Protein AF-A0A2S2NSJ5-F1 (afdb_monomer_lite)

Sequence (126 aa):
GHDKKKKKKIFTLGKNKGIVFENLNHSHDRTDETNLNRQKLNNKLKRKAVDDICEKPAKLIHKELSNHDVNTITSNDIDLIRKNIHRARSSILSMLPTSIEDVHELLKKTTIYTNNDENFLIINDP

Foldseek 3Di:
DDDDDDPWDWDADDPVRHTPDGDPDDPDDDDDPLVVVLVVLLVVLLVVCQVCVPDDSVVSSVVSCVVDVDPSDDPVSSVVSSVSSVVSSPVVPPDDQPDPVSVVVVLVVDQDADPVRHGPDDDDDD

pLDDT: mean 83.48, std 11.67, range [36.25, 96.38]

Organism: Schizaphis graminum (NCBI:txid13262)

Secondary structure (DSSP, 8-state):
---------EEEETTTTEEEEE----SSPPPPHHHHHHHHHHHHHHHHHHHTTTS-HHHHHHHHHTTS--TT--HHHHHHHHHHHHHHHHTTSPPPP-SHHHHHHHHHHS--B-TTS-B-------

Radius of gyration: 23.01 Å; chains: 1; bounding box: 64×33×60 Å

Structure (mmCIF, N/CA/C/O backbone):
data_AF-A0A2S2NSJ5-F1
#
_entry.id   AF-A0A2S2NSJ5-F1
#
loop_
_atom_site.group_PDB
_atom_site.id
_atom_site.type_symbol
_atom_site.label_atom_id
_atom_site.label_alt_id
_atom_site.label_comp_id
_atom_site.label_asym_id
_atom_site.label_entity_id
_atom_site.label_seq_id
_atom_site.pdbx_PDB_ins_code
_atom_site.Cartn_x
_atom_site.Cartn_y
_atom_site.Cartn_z
_atom_site.occupancy
_atom_site.B_iso_or_equiv
_atom_site.auth_seq_id
_atom_site.auth_comp_id
_atom_site.auth_asym_id
_atom_site.auth_atom_id
_atom_site.pdbx_PDB_model_num
ATOM 1 N N . GLY A 1 1 ? 32.347 8.052 -1.137 1.00 36.25 1 GLY A N 1
ATOM 2 C CA . GLY A 1 1 ? 32.332 8.237 -2.601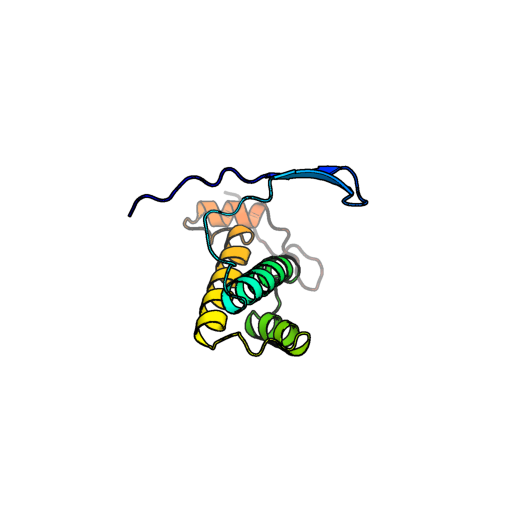 1.00 36.25 1 GLY A CA 1
ATOM 3 C C . GLY A 1 1 ? 31.474 9.438 -2.922 1.00 36.25 1 GLY A C 1
ATOM 4 O O . GLY A 1 1 ? 30.371 9.516 -2.407 1.00 36.25 1 GLY A O 1
ATOM 5 N N . HIS A 1 2 ? 31.998 10.410 -3.667 1.00 39.72 2 HIS A N 1
ATOM 6 C CA . HIS A 1 2 ? 31.275 11.639 -3.994 1.00 39.72 2 HIS A CA 1
ATOM 7 C C . HIS A 1 2 ? 30.109 11.363 -4.952 1.00 39.72 2 HIS A C 1
ATOM 9 O O . HIS A 1 2 ? 30.335 11.005 -6.108 1.00 39.72 2 HIS A O 1
ATOM 15 N N . ASP A 1 3 ? 28.876 11.580 -4.491 1.00 49.47 3 ASP A N 1
ATOM 16 C CA . ASP A 1 3 ? 27.696 11.633 -5.355 1.00 49.47 3 ASP A CA 1
ATOM 17 C C . ASP A 1 3 ? 27.827 12.819 -6.321 1.00 49.47 3 ASP A C 1
ATOM 19 O O . ASP A 1 3 ? 27.647 13.989 -5.966 1.00 49.47 3 ASP A O 1
ATOM 23 N N . LYS A 1 4 ? 28.184 12.526 -7.575 1.00 52.75 4 LYS A N 1
ATOM 24 C CA . LYS A 1 4 ? 28.236 13.522 -8.650 1.00 52.75 4 LYS A CA 1
ATOM 25 C C . LYS A 1 4 ? 26.814 14.034 -8.916 1.00 52.75 4 LYS A C 1
ATOM 27 O O . LYS A 1 4 ? 25.958 13.295 -9.401 1.00 52.75 4 LYS A O 1
ATOM 32 N N . LYS A 1 5 ? 26.559 15.318 -8.634 1.00 56.38 5 LYS A N 1
ATOM 33 C CA . LYS A 1 5 ? 25.285 15.990 -8.954 1.00 56.38 5 LYS A CA 1
ATOM 34 C C . LYS A 1 5 ? 24.957 15.849 -10.449 1.00 56.38 5 LYS A C 1
ATOM 36 O O . LYS A 1 5 ? 25.723 16.289 -11.308 1.00 56.38 5 LYS A O 1
ATOM 41 N N . LYS A 1 6 ? 23.793 15.262 -10.754 1.00 63.56 6 LYS A N 1
ATOM 42 C CA . LYS A 1 6 ? 23.282 15.068 -12.122 1.00 63.56 6 LYS A CA 1
ATOM 43 C C . LYS A 1 6 ? 22.995 16.422 -12.792 1.00 63.56 6 LYS A C 1
ATOM 45 O O . LYS A 1 6 ? 22.301 17.256 -12.221 1.00 63.56 6 LYS A O 1
ATOM 50 N N . LYS A 1 7 ? 23.483 16.622 -14.023 1.00 65.06 7 LYS A N 1
ATOM 51 C CA . LYS A 1 7 ? 23.281 17.852 -14.829 1.00 65.06 7 LYS A CA 1
ATOM 52 C C . LYS A 1 7 ? 22.246 17.707 -15.957 1.00 65.06 7 LYS A C 1
ATOM 54 O O . LYS A 1 7 ? 22.062 18.625 -16.750 1.00 65.06 7 LYS A O 1
ATOM 59 N N . LYS A 1 8 ? 21.562 16.564 -16.029 1.00 68.19 8 LYS A N 1
ATOM 60 C CA . LYS A 1 8 ? 20.577 16.258 -17.069 1.00 68.19 8 LYS A CA 1
ATOM 61 C C . LYS A 1 8 ? 19.199 16.810 -16.799 1.00 68.19 8 LYS A C 1
ATOM 63 O O . LYS A 1 8 ? 18.719 16.729 -15.671 1.00 68.19 8 LYS A O 1
ATOM 68 N N . LYS A 1 9 ? 18.548 17.271 -17.865 1.00 77.06 9 LYS A N 1
ATOM 69 C CA . LYS A 1 9 ? 17.187 17.800 -17.839 1.00 77.06 9 LYS A CA 1
ATOM 70 C C . LYS A 1 9 ? 16.495 17.458 -19.154 1.00 77.06 9 LYS A C 1
ATOM 72 O O . LYS A 1 9 ? 17.101 17.581 -20.215 1.00 77.06 9 LYS A O 1
ATOM 77 N N . ILE A 1 10 ? 15.245 17.031 -19.057 1.00 81.94 10 ILE A N 1
ATOM 78 C CA . ILE A 1 10 ? 14.318 16.951 -20.182 1.00 81.94 10 ILE A CA 1
ATOM 79 C C . ILE A 1 10 ? 13.144 17.838 -19.790 1.00 81.94 10 ILE A C 1
ATOM 81 O O . ILE A 1 10 ? 12.594 17.672 -18.700 1.00 81.94 10 ILE A O 1
ATOM 85 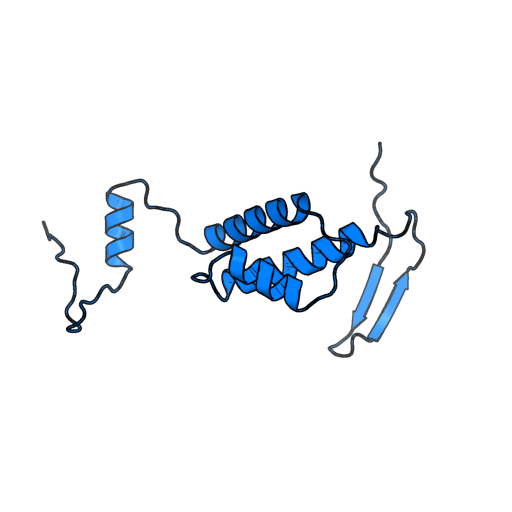N N . PHE A 1 11 ? 12.794 18.794 -20.643 1.00 80.88 11 PHE A N 1
ATOM 86 C CA . PHE A 1 11 ? 11.622 19.640 -20.454 1.00 80.88 11 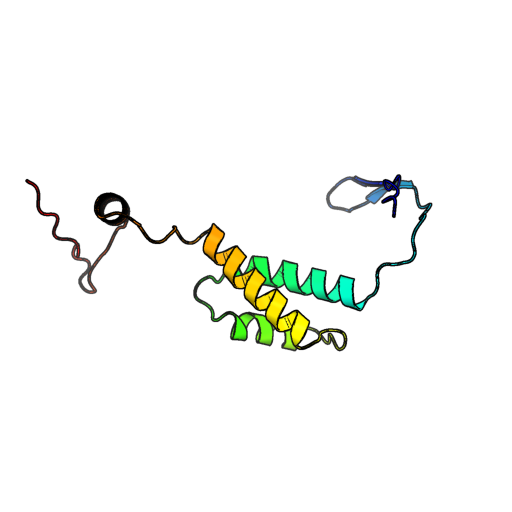PHE A CA 1
ATOM 87 C C . PHE A 1 11 ? 10.540 19.165 -21.412 1.00 80.88 11 PHE A C 1
ATOM 89 O O . PHE A 1 11 ? 10.773 19.041 -22.614 1.00 80.88 11 PHE A O 1
ATOM 96 N N . THR A 1 12 ? 9.363 18.883 -20.865 1.00 85.81 12 THR A N 1
ATOM 97 C CA . THR A 1 12 ? 8.185 18.503 -21.647 1.00 85.81 12 THR A CA 1
ATOM 98 C C . THR A 1 12 ? 7.127 19.582 -21.491 1.00 85.81 12 THR A C 1
ATOM 100 O O . THR A 1 12 ? 6.966 20.131 -20.400 1.00 85.81 12 THR A O 1
ATOM 103 N N . LEU A 1 13 ? 6.432 19.913 -22.580 1.00 77.62 13 LEU A N 1
ATOM 104 C CA . LEU A 1 13 ? 5.394 20.941 -22.591 1.00 77.62 13 LEU A CA 1
ATOM 105 C C . LEU A 1 13 ? 4.048 20.348 -23.015 1.00 77.62 13 LEU A C 1
ATOM 107 O O . LEU A 1 13 ? 3.943 19.621 -24.005 1.00 77.62 13 LEU A O 1
ATOM 111 N N . GLY A 1 14 ? 3.009 20.698 -22.256 1.00 76.19 14 GLY A N 1
ATOM 112 C CA . GLY A 1 14 ? 1.623 20.329 -22.533 1.00 76.19 14 GLY A CA 1
ATOM 113 C C . GLY A 1 14 ? 1.266 18.868 -22.230 1.00 76.19 14 GLY A C 1
ATOM 114 O O . GLY A 1 14 ? 2.108 18.032 -21.900 1.00 76.19 14 GLY A O 1
ATOM 115 N N . LYS A 1 15 ? -0.029 18.544 -22.366 1.00 70.50 15 LYS A N 1
ATOM 116 C CA . LYS A 1 15 ? -0.564 17.181 -22.159 1.00 70.50 15 LYS A CA 1
ATOM 117 C C . LYS A 1 15 ? -0.004 16.161 -23.160 1.00 70.50 15 LYS A C 1
ATOM 119 O O . LYS A 1 15 ? 0.082 14.982 -22.832 1.00 70.50 15 LYS A O 1
ATOM 124 N N . ASN A 1 16 ? 0.437 16.628 -24.329 1.00 72.94 16 ASN A N 1
ATOM 125 C CA . ASN A 1 16 ? 0.998 15.796 -25.396 1.00 72.94 16 ASN A CA 1
ATOM 126 C C . ASN A 1 16 ? 2.441 15.342 -25.110 1.00 72.94 16 ASN A C 1
ATOM 128 O O . ASN A 1 16 ? 3.005 14.599 -25.905 1.00 72.94 16 ASN A O 1
ATOM 132 N N . LYS A 1 17 ? 3.043 15.780 -23.988 1.00 74.94 17 LYS A N 1
ATOM 133 C CA . LYS A 1 17 ? 4.414 15.434 -23.567 1.00 74.94 17 LYS A CA 1
ATOM 134 C C . LYS A 1 17 ? 5.473 15.694 -24.649 1.00 74.94 17 LYS A C 1
ATOM 136 O O . LYS A 1 17 ? 6.477 14.987 -24.703 1.00 74.94 17 LYS A O 1
ATOM 141 N N . GLY A 1 18 ? 5.266 16.708 -25.492 1.00 73.75 18 GLY A N 1
ATOM 142 C CA . GLY A 1 18 ? 6.251 17.104 -26.496 1.00 73.75 18 GLY A CA 1
ATOM 143 C C . GLY A 1 18 ? 7.541 17.546 -25.809 1.00 73.75 18 GLY A C 1
ATOM 144 O O . GLY A 1 18 ? 7.495 18.352 -24.875 1.00 73.75 18 GLY A O 1
ATOM 145 N N . ILE A 1 19 ? 8.678 16.986 -26.223 1.00 81.38 19 ILE A N 1
ATOM 146 C CA . ILE A 1 19 ? 9.992 17.359 -25.692 1.00 81.38 19 ILE A CA 1
ATOM 147 C C . ILE A 1 19 ? 10.356 18.727 -26.275 1.00 81.38 19 ILE A C 1
ATOM 149 O O . ILE A 1 19 ? 10.430 18.882 -27.489 1.00 81.38 19 ILE A O 1
ATOM 153 N N . VAL A 1 20 ? 10.567 19.717 -25.409 1.00 83.31 20 VAL A N 1
ATOM 154 C CA . VAL A 1 20 ? 10.949 21.089 -25.802 1.00 83.31 20 VAL A CA 1
ATOM 155 C C . VAL A 1 20 ? 12.448 21.319 -25.634 1.00 83.31 20 VAL A C 1
ATOM 157 O O . VAL A 1 20 ? 13.033 22.174 -26.287 1.00 83.31 20 VAL A O 1
ATOM 160 N N . PHE A 1 21 ? 13.089 20.535 -24.770 1.00 78.75 21 PHE A N 1
ATOM 161 C CA . PHE A 1 21 ? 14.532 20.549 -24.591 1.00 78.75 21 PHE A CA 1
ATOM 162 C C . PHE A 1 21 ? 14.988 19.222 -24.003 1.00 78.75 21 PHE A C 1
ATOM 164 O O . PHE A 1 21 ? 14.368 18.708 -23.065 1.00 78.75 21 PHE A O 1
ATOM 171 N N . GLU A 1 22 ? 16.123 18.721 -24.476 1.00 78.50 22 GLU A N 1
ATOM 172 C CA . GLU A 1 22 ? 16.787 17.570 -23.884 1.00 78.50 22 GLU A CA 1
ATOM 173 C C . GLU A 1 22 ? 18.296 17.778 -23.758 1.00 78.50 22 GLU A C 1
ATOM 175 O O . GLU A 1 22 ? 18.975 18.249 -24.665 1.00 78.50 22 GLU A O 1
ATOM 180 N N . ASN A 1 23 ? 18.835 17.390 -22.603 1.00 79.88 23 ASN A N 1
ATOM 181 C CA . ASN A 1 23 ? 20.263 17.175 -22.419 1.00 79.88 23 ASN A CA 1
ATOM 182 C C . ASN A 1 23 ? 20.497 15.702 -22.064 1.00 79.88 23 ASN A C 1
ATOM 184 O O . ASN A 1 23 ? 20.240 15.256 -20.937 1.00 79.88 23 ASN A O 1
ATOM 188 N N . LEU A 1 24 ? 20.991 14.949 -23.050 1.00 75.31 24 LEU A N 1
ATOM 189 C CA . LEU A 1 24 ? 21.121 13.495 -23.009 1.00 75.31 24 LEU A CA 1
ATOM 190 C C . LEU A 1 24 ? 22.517 12.979 -22.611 1.00 75.31 24 LEU A C 1
ATOM 192 O O . LEU A 1 24 ? 22.750 11.772 -22.676 1.00 75.31 24 LEU A O 1
ATOM 196 N N . ASN A 1 25 ? 23.406 13.794 -22.039 1.00 78.00 25 ASN A N 1
ATOM 197 C CA . ASN A 1 25 ? 24.728 13.304 -21.614 1.00 78.00 25 ASN A CA 1
ATOM 198 C C . ASN A 1 25 ? 24.747 12.652 -20.200 1.00 78.00 25 ASN A C 1
ATOM 200 O O . ASN A 1 25 ? 24.650 13.357 -19.189 1.00 78.00 25 ASN A O 1
ATOM 204 N N . HIS A 1 26 ? 24.705 11.306 -20.099 1.00 69.75 26 HIS A N 1
ATOM 205 C CA . HIS A 1 26 ? 24.632 10.557 -18.815 1.00 69.75 26 HIS A CA 1
ATOM 206 C C . HIS A 1 26 ? 26.043 10.287 -18.301 1.00 69.75 26 HIS A C 1
ATOM 208 O O . HIS A 1 26 ? 26.839 9.698 -19.013 1.00 69.75 26 HIS A O 1
ATOM 214 N N . SER A 1 27 ? 26.329 10.636 -17.041 1.00 76.00 27 SER A N 1
ATOM 215 C CA . SER A 1 27 ? 27.567 10.214 -16.363 1.00 76.00 27 SER A CA 1
ATOM 216 C C . SER A 1 27 ? 27.362 8.975 -15.478 1.00 76.00 27 SER A C 1
ATOM 218 O O . SER A 1 27 ? 28.044 8.827 -14.465 1.00 76.00 27 SER A O 1
ATOM 220 N N . HIS A 1 28 ? 26.352 8.158 -15.782 1.00 74.19 28 HIS A N 1
ATOM 221 C CA . HIS A 1 28 ? 26.030 6.934 -15.054 1.00 74.19 28 HIS A CA 1
ATOM 222 C C . HIS A 1 28 ? 25.473 5.885 -16.012 1.00 74.19 28 HIS A C 1
ATOM 224 O O . HIS A 1 28 ? 24.870 6.237 -17.034 1.00 74.19 28 HIS A O 1
ATOM 230 N N . ASP A 1 29 ? 25.577 4.626 -15.616 1.00 77.69 29 ASP A N 1
ATOM 231 C CA . ASP A 1 29 ? 24.930 3.534 -16.326 1.00 77.69 29 ASP A CA 1
ATOM 232 C C . ASP A 1 29 ? 23.407 3.608 -16.205 1.00 77.69 29 ASP A C 1
ATOM 234 O O . ASP A 1 29 ? 22.834 4.345 -15.389 1.00 77.69 29 ASP A O 1
ATOM 238 N N . ARG A 1 30 ? 22.728 2.865 -17.079 1.00 78.19 30 ARG A N 1
ATOM 239 C CA . ARG A 1 30 ? 21.275 2.722 -17.012 1.00 78.19 30 ARG A CA 1
ATOM 240 C C . ARG A 1 30 ? 20.890 2.104 -15.670 1.00 78.19 30 ARG A C 1
ATOM 242 O O . ARG A 1 30 ? 21.560 1.209 -15.168 1.00 78.19 30 ARG A O 1
ATOM 249 N N . THR A 1 31 ? 19.801 2.602 -15.087 1.00 78.38 31 THR A N 1
ATOM 250 C CA . THR A 1 31 ? 19.235 1.996 -13.882 1.00 78.38 31 THR A CA 1
ATOM 251 C C . THR A 1 31 ? 18.796 0.576 -14.197 1.00 78.38 31 THR A C 1
ATOM 253 O O . THR A 1 31 ? 18.136 0.354 -15.210 1.00 78.38 31 THR A O 1
ATOM 256 N N . ASP A 1 32 ? 19.151 -0.344 -13.307 1.00 85.12 32 ASP A N 1
ATOM 257 C CA . ASP A 1 32 ? 18.765 -1.742 -13.410 1.00 85.12 32 ASP A CA 1
ATOM 258 C C . ASP A 1 32 ? 17.237 -1.902 -13.505 1.00 85.12 32 ASP A C 1
ATOM 260 O O . ASP A 1 32 ? 16.464 -1.223 -12.815 1.00 85.12 32 ASP A O 1
ATOM 264 N N . GLU A 1 33 ? 16.812 -2.805 -14.381 1.00 85.75 33 GLU A N 1
ATOM 265 C CA . GLU A 1 33 ? 15.410 -3.045 -14.704 1.00 85.75 33 GLU A CA 1
ATOM 266 C C . GLU A 1 33 ? 14.636 -3.536 -13.475 1.00 85.75 33 GLU A C 1
ATOM 268 O O . GLU A 1 33 ? 13.500 -3.111 -13.251 1.00 85.75 33 GLU A O 1
ATOM 273 N N . THR A 1 34 ? 15.287 -4.311 -12.598 1.00 86.56 34 THR A N 1
ATOM 274 C CA . THR A 1 34 ? 14.693 -4.766 -11.331 1.00 86.56 34 THR A CA 1
ATOM 275 C C . THR A 1 34 ? 14.297 -3.583 -10.438 1.00 86.56 34 THR A C 1
ATOM 277 O O . THR A 1 34 ? 13.177 -3.515 -9.921 1.00 86.56 34 THR A O 1
ATOM 280 N N . ASN A 1 35 ? 15.179 -2.582 -10.323 1.00 87.38 35 ASN A N 1
ATOM 281 C CA . ASN A 1 35 ? 14.955 -1.383 -9.523 1.00 87.38 35 ASN A CA 1
ATOM 282 C C . ASN A 1 35 ? 13.826 -0.532 -10.102 1.00 87.38 35 ASN A C 1
ATOM 284 O O . ASN A 1 35 ? 12.974 -0.036 -9.356 1.00 87.38 35 ASN A O 1
ATOM 288 N N . LEU A 1 36 ? 13.798 -0.385 -11.427 1.00 89.31 36 LEU A N 1
ATOM 289 C CA . LEU A 1 36 ? 12.757 0.370 -12.111 1.00 89.31 36 LEU A CA 1
ATOM 290 C C . LEU A 1 36 ? 11.383 -0.294 -11.943 1.00 89.31 36 LEU A C 1
ATOM 292 O O . LEU A 1 36 ? 10.405 0.383 -11.613 1.00 89.31 36 LEU A O 1
ATOM 296 N N . ASN A 1 37 ? 11.308 -1.611 -12.125 1.00 90.44 37 ASN A N 1
ATOM 297 C CA . ASN A 1 37 ? 10.075 -2.378 -11.984 1.00 90.44 37 ASN A CA 1
ATOM 298 C C . ASN A 1 37 ? 9.552 -2.346 -10.547 1.00 90.44 37 ASN A C 1
ATOM 300 O O . ASN A 1 37 ? 8.378 -2.031 -10.330 1.00 90.44 37 ASN A O 1
ATOM 304 N N . ARG A 1 38 ? 10.431 -2.531 -9.553 1.00 91.62 38 ARG A N 1
ATOM 305 C CA . ARG A 1 38 ? 10.073 -2.369 -8.138 1.00 91.62 38 ARG A CA 1
ATOM 306 C C . ARG A 1 38 ? 9.523 -0.975 -7.853 1.00 91.62 38 ARG A C 1
ATOM 308 O O . ARG A 1 38 ? 8.511 -0.842 -7.166 1.00 91.62 38 ARG A O 1
ATOM 315 N N . GLN A 1 39 ? 10.158 0.075 -8.376 1.00 92.12 39 GLN A N 1
ATOM 316 C CA . GLN A 1 39 ? 9.717 1.451 -8.145 1.00 92.12 39 GLN A CA 1
ATOM 317 C C . GLN A 1 39 ? 8.340 1.726 -8.766 1.00 92.12 39 GLN A C 1
ATOM 319 O O . GLN A 1 39 ? 7.486 2.326 -8.106 1.00 92.12 39 GLN A O 1
ATOM 324 N N . LYS A 1 40 ? 8.104 1.264 -10.002 1.00 91.94 40 LYS A N 1
ATOM 325 C CA . LYS A 1 40 ? 6.799 1.361 -10.677 1.00 91.94 40 LYS A CA 1
ATOM 326 C C . LYS A 1 40 ? 5.706 0.668 -9.860 1.00 91.94 40 LYS A C 1
ATOM 328 O O . LYS A 1 40 ? 4.692 1.298 -9.547 1.00 91.94 40 LYS A O 1
ATOM 333 N N . LEU A 1 41 ? 5.946 -0.584 -9.467 1.00 92.94 41 LEU A N 1
ATOM 334 C CA . LEU A 1 41 ? 5.012 -1.394 -8.687 1.00 92.94 41 LEU A CA 1
ATOM 335 C C . LEU A 1 41 ? 4.704 -0.748 -7.328 1.00 92.94 41 LEU A C 1
ATOM 337 O O . LEU A 1 41 ? 3.543 -0.523 -6.990 1.00 92.94 41 LEU A O 1
ATOM 341 N N . ASN A 1 42 ? 5.743 -0.364 -6.581 1.00 94.31 42 ASN A N 1
ATOM 342 C CA . ASN A 1 42 ? 5.613 0.273 -5.272 1.00 94.31 42 ASN A CA 1
ATOM 343 C C . ASN A 1 42 ? 4.804 1.575 -5.336 1.00 94.31 42 ASN A C 1
ATOM 345 O O . ASN A 1 42 ? 3.943 1.819 -4.496 1.00 94.31 42 ASN A O 1
ATOM 349 N N . ASN A 1 43 ? 5.052 2.426 -6.335 1.00 94.50 43 ASN A N 1
ATOM 350 C CA . ASN A 1 43 ? 4.318 3.684 -6.474 1.00 94.50 43 ASN A CA 1
ATOM 351 C C . ASN A 1 43 ? 2.842 3.462 -6.817 1.00 9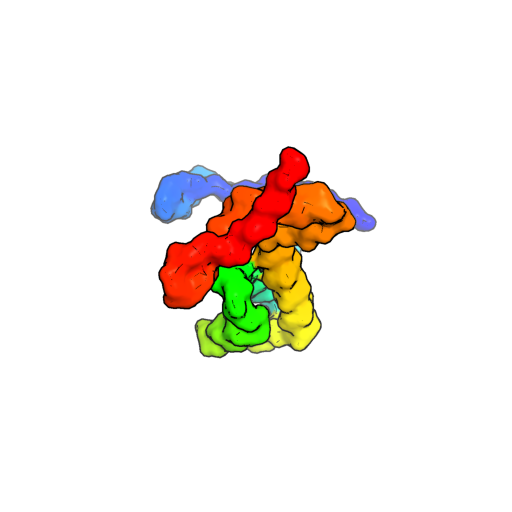4.50 43 ASN A C 1
ATOM 353 O O . ASN A 1 43 ? 1.983 4.162 -6.278 1.00 94.50 43 ASN A O 1
ATOM 357 N N . LYS A 1 44 ? 2.539 2.477 -7.667 1.00 93.94 44 LYS A N 1
ATOM 358 C CA . LYS A 1 44 ? 1.157 2.125 -8.003 1.00 93.94 44 LYS A CA 1
ATOM 359 C C . LYS A 1 44 ? 0.410 1.562 -6.793 1.00 93.94 44 LYS A C 1
ATOM 361 O O . LYS A 1 44 ? -0.702 2.000 -6.511 1.00 93.94 44 LYS A O 1
ATOM 366 N N . LEU A 1 45 ? 1.041 0.657 -6.047 1.00 95.19 45 LEU A N 1
ATOM 367 C CA . LEU A 1 45 ? 0.456 0.059 -4.848 1.00 95.19 45 LEU A CA 1
ATOM 368 C C . LEU A 1 45 ? 0.285 1.059 -3.704 1.00 95.19 45 LEU A C 1
ATOM 370 O O . LEU A 1 45 ? -0.738 1.009 -3.036 1.00 95.19 45 LEU A O 1
ATOM 374 N N . LYS A 1 46 ? 1.217 2.002 -3.503 1.00 94.88 46 LYS A N 1
ATOM 375 C CA . LYS A 1 46 ? 1.040 3.082 -2.514 1.00 94.88 46 LYS A CA 1
ATOM 376 C C . LYS A 1 46 ? -0.198 3.930 -2.801 1.00 94.88 46 LYS A C 1
ATOM 378 O O . LYS A 1 46 ? -0.908 4.260 -1.865 1.00 94.88 46 LYS A O 1
ATOM 383 N N . ARG A 1 47 ? -0.465 4.259 -4.071 1.00 94.19 47 ARG A N 1
ATOM 384 C CA . ARG A 1 47 ? -1.685 4.987 -4.459 1.00 94.19 47 ARG A CA 1
ATOM 385 C C . ARG A 1 47 ? -2.943 4.164 -4.183 1.00 94.19 47 ARG A C 1
ATOM 387 O O . ARG A 1 47 ? -3.797 4.608 -3.435 1.00 94.19 47 ARG A O 1
ATOM 394 N N . LYS A 1 48 ? -2.995 2.924 -4.681 1.00 94.25 48 LYS A N 1
ATOM 395 C CA . LYS A 1 48 ? -4.135 2.022 -4.437 1.00 94.25 48 LYS A CA 1
ATOM 396 C C . LYS A 1 48 ? -4.378 1.744 -2.955 1.00 94.25 48 LYS A C 1
ATOM 398 O O . LYS A 1 48 ? -5.509 1.577 -2.540 1.00 94.25 48 LYS A O 1
ATOM 403 N N . ALA A 1 49 ? -3.323 1.687 -2.147 1.00 93.31 49 ALA A N 1
ATOM 404 C CA . ALA A 1 49 ? -3.442 1.475 -0.710 1.00 93.31 49 ALA A CA 1
ATOM 405 C C . ALA A 1 49 ? -4.156 2.616 0.019 1.00 93.31 49 ALA A C 1
ATOM 407 O O . ALA A 1 49 ? -4.720 2.366 1.084 1.00 93.31 49 ALA A O 1
ATOM 408 N N . VAL A 1 50 ? -4.071 3.829 -0.529 1.00 93.44 50 VAL A N 1
ATOM 409 C CA . VAL A 1 50 ? -4.775 5.021 -0.061 1.00 93.44 50 VAL A CA 1
ATOM 410 C C . VAL A 1 50 ? -6.210 5.025 -0.580 1.00 93.44 50 VAL A C 1
ATOM 412 O O . VAL A 1 50 ? -7.122 5.229 0.213 1.00 93.44 50 VAL A O 1
ATOM 415 N N . ASP A 1 51 ? -6.395 4.750 -1.875 1.00 92.88 51 ASP A N 1
ATOM 416 C CA . ASP A 1 51 ? -7.714 4.723 -2.518 1.00 92.88 51 ASP A CA 1
ATOM 417 C C . ASP A 1 51 ? -8.615 3.624 -1.903 1.00 92.88 51 ASP A C 1
ATOM 419 O O . ASP A 1 51 ? -9.761 3.879 -1.546 1.00 92.88 51 ASP A O 1
ATOM 423 N N . ASP A 1 52 ? -8.064 2.422 -1.691 1.00 92.12 52 ASP A N 1
ATOM 424 C CA . ASP A 1 52 ? -8.738 1.245 -1.128 1.00 92.12 52 ASP A CA 1
ATOM 425 C C . ASP A 1 52 ? -8.179 0.912 0.271 1.00 92.12 52 ASP A C 1
ATOM 427 O O . ASP A 1 52 ? -7.508 -0.108 0.494 1.00 92.12 52 ASP A O 1
ATOM 431 N N . ILE A 1 53 ? -8.412 1.796 1.247 1.00 91.31 53 ILE A N 1
ATOM 432 C CA . ILE A 1 53 ? -7.786 1.707 2.579 1.00 91.31 53 ILE A CA 1
ATOM 433 C C . ILE A 1 53 ? -8.165 0.442 3.365 1.00 91.31 53 ILE A C 1
ATOM 435 O O . ILE A 1 53 ? -7.329 -0.124 4.075 1.00 91.31 53 ILE A O 1
ATOM 439 N N . CYS A 1 54 ? -9.392 -0.047 3.173 1.00 90.31 54 CYS A N 1
ATOM 440 C CA . CYS A 1 54 ? -9.926 -1.233 3.844 1.00 90.31 54 CYS A CA 1
ATOM 441 C C . CYS A 1 54 ? -9.454 -2.552 3.212 1.00 90.31 54 CYS A C 1
ATOM 443 O O . CYS A 1 54 ? -9.544 -3.607 3.842 1.00 90.31 54 CYS A O 1
ATOM 445 N N . GLU A 1 55 ? -8.936 -2.540 1.977 1.00 94.50 55 GLU A N 1
ATOM 446 C CA . GLU A 1 55 ? -8.522 -3.778 1.318 1.00 94.50 55 GLU A CA 1
ATOM 447 C C . GLU A 1 55 ? -7.242 -4.342 1.958 1.00 94.50 55 GLU A C 1
ATOM 449 O O . GLU A 1 55 ? -6.334 -3.613 2.364 1.00 94.50 55 GLU A O 1
ATOM 454 N N . LYS A 1 56 ? -7.117 -5.667 2.072 1.00 93.62 56 LYS A N 1
ATOM 455 C CA . LYS A 1 56 ? -5.920 -6.272 2.674 1.00 93.62 56 LYS A CA 1
ATOM 456 C C . LYS A 1 56 ? -4.683 -5.987 1.799 1.00 93.62 56 LYS A C 1
ATOM 458 O O . LYS A 1 56 ? -4.729 -6.279 0.602 1.00 93.62 56 LYS A O 1
ATOM 463 N N . PRO A 1 57 ? -3.536 -5.547 2.361 1.00 94.19 57 PRO A N 1
ATOM 464 C CA . PRO A 1 57 ? -2.315 -5.286 1.587 1.00 94.19 57 PRO A CA 1
ATOM 465 C C . PRO A 1 57 ? -1.868 -6.466 0.720 1.00 94.19 57 PRO A C 1
ATOM 467 O O . PRO A 1 57 ? -1.442 -6.282 -0.414 1.00 94.19 57 PRO A O 1
ATOM 470 N N . ALA A 1 58 ? -2.008 -7.696 1.229 1.00 94.88 58 ALA A N 1
ATOM 471 C CA . ALA A 1 58 ? -1.685 -8.906 0.476 1.00 94.88 58 ALA A CA 1
ATOM 472 C C . ALA A 1 58 ? -2.547 -9.061 -0.786 1.00 94.88 58 ALA A C 1
ATOM 474 O O . ALA A 1 58 ? -2.028 -9.453 -1.825 1.00 94.88 58 ALA A O 1
ATOM 475 N N . LYS A 1 59 ? -3.835 -8.709 -0.712 1.00 95.38 59 LYS A N 1
ATOM 476 C CA . LYS A 1 59 ? -4.757 -8.781 -1.849 1.00 95.38 59 LYS A CA 1
ATOM 477 C C . LYS A 1 59 ? -4.431 -7.715 -2.894 1.00 95.38 59 LYS A C 1
ATOM 479 O O . LYS A 1 59 ? -4.396 -8.036 -4.076 1.00 95.38 59 LYS A O 1
ATOM 484 N N . LEU A 1 60 ? -4.096 -6.496 -2.461 1.00 95.00 60 LEU A N 1
ATOM 485 C CA . LEU A 1 60 ? -3.615 -5.435 -3.355 1.00 95.00 60 LEU A CA 1
ATOM 486 C C . LEU A 1 60 ? -2.346 -5.853 -4.104 1.00 95.00 60 LEU A C 1
ATOM 488 O O . LEU A 1 60 ? -2.289 -5.736 -5.326 1.00 95.00 60 LEU A O 1
ATOM 492 N N . ILE A 1 61 ? -1.353 -6.375 -3.376 1.00 94.06 61 ILE A N 1
ATOM 493 C CA . ILE A 1 61 ? -0.094 -6.861 -3.954 1.00 94.06 61 ILE A CA 1
ATOM 494 C C . ILE A 1 61 ? -0.372 -7.991 -4.946 1.00 94.06 61 ILE A C 1
ATOM 496 O O . ILE A 1 61 ? 0.069 -7.914 -6.086 1.00 94.06 61 ILE A O 1
ATOM 500 N N . HIS A 1 62 ? -1.131 -9.008 -4.536 1.00 92.88 62 HIS A N 1
ATOM 501 C CA . HIS A 1 62 ? -1.425 -10.165 -5.377 1.00 92.88 62 HIS A CA 1
ATOM 502 C C . HIS A 1 62 ? -2.168 -9.770 -6.654 1.00 92.88 62 HIS A C 1
ATOM 504 O O . HIS A 1 62 ? -1.802 -10.207 -7.737 1.00 92.88 62 HIS A O 1
ATOM 510 N N . LYS A 1 63 ? 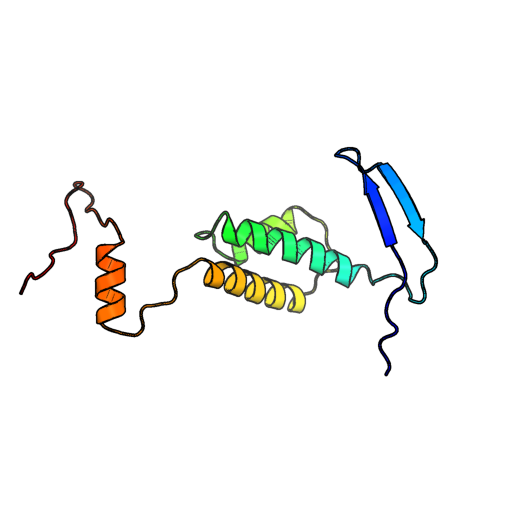-3.184 -8.906 -6.546 1.00 92.62 63 LYS A N 1
ATOM 511 C CA . LYS A 1 63 ? -3.936 -8.392 -7.697 1.00 92.62 63 LYS A CA 1
ATOM 512 C C . LYS A 1 63 ? -3.043 -7.599 -8.646 1.00 92.62 63 LYS A C 1
ATOM 514 O O . LYS A 1 63 ? -3.271 -7.602 -9.847 1.00 92.62 63 LYS A O 1
ATOM 519 N N . GLU A 1 64 ? -2.062 -6.863 -8.138 1.00 91.19 64 GLU A N 1
ATOM 520 C CA . GLU A 1 64 ? -1.155 -6.113 -9.004 1.00 91.19 64 GLU A CA 1
ATOM 521 C C . GLU A 1 64 ? -0.127 -7.029 -9.672 1.00 91.19 64 GLU A C 1
ATOM 523 O O . GLU A 1 64 ? 0.091 -6.896 -10.870 1.00 91.19 64 GLU A O 1
ATOM 528 N N . LEU A 1 65 ? 0.436 -7.990 -8.938 1.00 90.25 65 LEU A N 1
ATOM 529 C CA . LEU A 1 65 ? 1.354 -8.989 -9.489 1.00 90.25 65 LEU A CA 1
ATOM 530 C C . LEU A 1 65 ? 0.675 -9.903 -10.516 1.00 90.25 65 LEU A C 1
ATOM 532 O O . LEU A 1 65 ? 1.299 -10.258 -11.499 1.00 90.25 65 LEU A O 1
ATOM 536 N N . SER A 1 66 ? -0.607 -10.239 -10.352 1.00 88.25 66 SER A N 1
ATOM 537 C CA . SER A 1 66 ? -1.330 -11.035 -11.354 1.00 88.25 66 SER A CA 1
ATOM 538 C C . SER A 1 66 ? -1.624 -10.267 -12.647 1.00 88.25 66 SER A C 1
ATOM 540 O O . SER A 1 66 ? -1.938 -10.876 -13.660 1.00 88.25 66 SER A O 1
ATOM 542 N N . ASN A 1 67 ? -1.586 -8.932 -12.606 1.00 82.81 67 ASN A N 1
ATOM 543 C CA . ASN A 1 67 ? -1.868 -8.071 -13.755 1.00 82.81 67 ASN A CA 1
ATOM 544 C C . ASN A 1 67 ? -0.601 -7.653 -14.520 1.00 82.81 67 ASN A C 1
ATOM 546 O O . ASN A 1 67 ? -0.719 -6.984 -15.545 1.00 82.81 67 ASN A O 1
ATOM 550 N N . HIS A 1 68 ? 0.593 -8.003 -14.028 1.00 74.94 68 HIS A N 1
ATOM 551 C CA . HIS A 1 68 ? 1.864 -7.716 -14.693 1.00 74.94 68 HIS A CA 1
ATOM 552 C C . HIS A 1 68 ? 2.805 -8.906 -14.570 1.00 74.94 68 HIS A C 1
ATOM 554 O O . HIS A 1 68 ? 3.139 -9.305 -13.458 1.00 74.94 68 HIS A O 1
ATOM 560 N N . ASP A 1 69 ? 3.334 -9.386 -15.691 1.00 66.69 69 ASP A N 1
ATOM 561 C CA . ASP A 1 69 ? 4.458 -10.321 -15.670 1.00 66.69 69 ASP A CA 1
ATOM 562 C C . ASP A 1 69 ? 5.728 -9.580 -15.250 1.00 66.69 69 ASP A C 1
ATOM 564 O O . ASP A 1 69 ? 6.421 -8.960 -16.058 1.00 66.69 69 ASP A O 1
ATOM 568 N N . VAL A 1 70 ? 6.023 -9.605 -13.950 1.00 71.69 70 VAL A N 1
ATOM 569 C CA . VAL A 1 70 ? 7.238 -8.999 -13.400 1.00 71.69 70 VAL A CA 1
ATOM 570 C C . VAL A 1 70 ? 8.096 -10.069 -12.738 1.00 71.69 70 VAL A C 1
ATOM 572 O O . VAL A 1 70 ? 8.196 -10.152 -11.516 1.00 71.69 70 VAL A O 1
ATOM 575 N N . ASN A 1 71 ? 8.783 -10.855 -13.569 1.00 79.69 71 ASN A N 1
ATOM 576 C CA . ASN A 1 71 ? 9.732 -11.887 -13.125 1.00 79.69 71 ASN A CA 1
ATOM 577 C C . ASN A 1 71 ? 10.935 -11.320 -12.347 1.00 79.69 71 ASN A C 1
ATOM 579 O O . ASN A 1 71 ? 11.707 -12.068 -11.757 1.00 79.69 71 ASN A O 1
ATOM 583 N N . THR A 1 72 ? 11.110 -9.995 -12.335 1.00 87.00 72 THR A N 1
ATOM 584 C CA . THR A 1 72 ? 12.214 -9.312 -11.649 1.00 87.00 72 THR A CA 1
ATOM 585 C C . THR A 1 72 ? 11.937 -9.003 -10.173 1.00 87.00 72 THR A C 1
ATOM 587 O O . THR A 1 72 ? 12.796 -8.409 -9.526 1.00 87.00 72 THR A O 1
ATOM 590 N N . ILE A 1 73 ? 10.739 -9.295 -9.647 1.00 90.19 73 ILE A N 1
ATOM 591 C CA . ILE A 1 73 ? 10.363 -8.969 -8.260 1.00 90.19 73 ILE A CA 1
ATOM 592 C C . ILE A 1 73 ? 10.699 -10.135 -7.337 1.00 90.19 73 ILE A C 1
ATOM 594 O O . ILE A 1 73 ? 10.238 -11.255 -7.535 1.00 90.19 73 ILE A O 1
ATOM 598 N N . THR A 1 74 ? 11.460 -9.850 -6.284 1.00 92.00 74 THR A N 1
ATOM 599 C CA . THR A 1 74 ? 11.827 -10.841 -5.269 1.00 92.00 74 THR A CA 1
ATOM 600 C C . THR A 1 74 ? 10.867 -10.818 -4.076 1.00 92.00 74 THR A C 1
ATOM 602 O O . THR A 1 74 ? 10.152 -9.841 -3.839 1.00 92.00 74 THR A O 1
ATOM 605 N N . SER A 1 75 ? 10.888 -11.867 -3.250 1.00 91.44 75 SER A N 1
ATOM 606 C CA . SER A 1 75 ? 10.125 -11.905 -1.991 1.00 91.44 75 SER A CA 1
ATOM 607 C C . SER A 1 75 ? 10.501 -10.762 -1.039 1.00 91.44 75 SER A C 1
ATOM 609 O O . SER A 1 75 ? 9.626 -10.171 -0.406 1.00 91.44 75 SER A O 1
ATOM 611 N N . ASN A 1 76 ? 11.782 -10.376 -1.001 1.00 94.12 76 ASN A N 1
ATOM 612 C CA . ASN A 1 76 ? 12.247 -9.236 -0.205 1.00 94.12 76 ASN A CA 1
ATOM 613 C C . ASN A 1 76 ? 11.607 -7.922 -0.676 1.00 94.12 76 ASN A C 1
ATOM 615 O O . ASN A 1 76 ? 11.216 -7.086 0.141 1.00 94.12 76 ASN A O 1
ATOM 619 N N . ASP A 1 77 ? 11.450 -7.744 -1.990 1.00 93.19 77 ASP A N 1
ATOM 620 C CA . ASP A 1 77 ? 10.786 -6.564 -2.543 1.00 93.19 77 ASP A CA 1
ATOM 621 C C . ASP A 1 77 ? 9.316 -6.502 -2.128 1.00 93.19 77 ASP A C 1
ATOM 623 O O . ASP A 1 77 ? 8.817 -5.426 -1.793 1.00 93.19 77 ASP A O 1
ATOM 627 N N . ILE A 1 78 ? 8.632 -7.648 -2.089 1.00 94.12 78 ILE A N 1
ATOM 628 C CA . ILE A 1 78 ? 7.241 -7.749 -1.630 1.00 94.12 78 ILE A CA 1
ATOM 629 C C . ILE A 1 78 ? 7.112 -7.283 -0.174 1.00 94.12 78 ILE A C 1
ATOM 631 O O . ILE A 1 78 ? 6.185 -6.535 0.151 1.00 94.12 78 ILE A O 1
ATOM 635 N N . ASP A 1 79 ? 8.044 -7.661 0.699 1.00 95.69 79 ASP A N 1
ATOM 636 C CA . ASP A 1 79 ? 8.026 -7.233 2.101 1.00 95.69 79 ASP A CA 1
ATOM 637 C C . ASP A 1 79 ? 8.286 -5.737 2.264 1.00 95.69 79 ASP A C 1
ATOM 639 O O . ASP A 1 79 ? 7.610 -5.061 3.049 1.00 95.69 79 ASP A O 1
ATOM 643 N N . LEU A 1 80 ? 9.214 -5.183 1.483 1.00 95.56 80 LEU A N 1
ATOM 644 C CA . LEU A 1 80 ? 9.454 -3.741 1.445 1.00 95.56 80 LEU A CA 1
ATOM 645 C C . LEU A 1 80 ? 8.225 -2.978 0.934 1.00 95.56 80 LEU A C 1
ATOM 647 O O . LEU A 1 80 ? 7.835 -1.963 1.516 1.00 95.56 80 LEU A O 1
ATOM 651 N N . ILE A 1 81 ? 7.574 -3.482 -0.115 1.00 95.44 81 ILE A N 1
ATOM 652 C CA . ILE A 1 81 ? 6.336 -2.914 -0.658 1.00 95.44 81 ILE A CA 1
ATOM 653 C C . ILE A 1 81 ? 5.221 -2.962 0.388 1.00 95.44 81 ILE A C 1
ATOM 655 O O . ILE A 1 81 ? 4.537 -1.960 0.597 1.00 95.44 81 ILE A O 1
ATOM 659 N N . ARG A 1 82 ? 5.060 -4.081 1.101 1.00 96.38 82 ARG A N 1
ATOM 660 C CA . ARG A 1 82 ? 4.064 -4.212 2.172 1.00 96.38 82 ARG A CA 1
ATOM 661 C C . ARG A 1 82 ? 4.289 -3.175 3.274 1.00 96.38 82 ARG A C 1
ATOM 663 O O . ARG A 1 82 ? 3.341 -2.500 3.670 1.00 96.38 82 ARG A O 1
ATOM 670 N N . LYS A 1 83 ? 5.535 -2.974 3.717 1.00 95.94 83 LYS A N 1
ATOM 671 C CA . LYS A 1 83 ? 5.888 -1.913 4.683 1.00 95.94 83 LYS A CA 1
ATOM 672 C C . LYS A 1 83 ? 5.536 -0.519 4.156 1.00 95.94 83 LYS A C 1
ATOM 674 O O . LYS A 1 83 ? 5.003 0.300 4.901 1.00 95.94 83 LYS A O 1
ATOM 679 N N . ASN A 1 84 ? 5.789 -0.252 2.876 1.00 95.69 84 ASN A N 1
ATOM 680 C CA . ASN A 1 84 ? 5.450 1.027 2.252 1.00 95.69 84 ASN A CA 1
ATOM 681 C C . ASN A 1 84 ? 3.936 1.256 2.146 1.00 95.69 84 ASN A C 1
ATOM 683 O O . ASN A 1 84 ? 3.490 2.381 2.355 1.00 95.69 84 ASN A O 1
ATOM 687 N N . ILE A 1 85 ? 3.153 0.210 1.867 1.00 95.81 85 ILE A N 1
ATOM 688 C CA . ILE A 1 85 ? 1.683 0.255 1.894 1.00 95.81 85 ILE A CA 1
ATOM 689 C C . ILE A 1 85 ? 1.191 0.651 3.288 1.00 95.81 85 ILE A C 1
ATOM 691 O O . ILE A 1 85 ? 0.394 1.577 3.410 1.00 95.81 85 ILE A O 1
ATOM 695 N N . HIS A 1 86 ? 1.697 0.001 4.340 1.00 93.94 86 HIS A N 1
ATOM 696 C CA . HIS A 1 86 ? 1.324 0.348 5.712 1.00 93.94 86 HIS A CA 1
ATOM 697 C C . HIS A 1 86 ? 1.666 1.801 6.042 1.00 93.94 86 HIS A C 1
ATOM 699 O O . HIS A 1 86 ? 0.800 2.528 6.513 1.00 93.94 86 HIS A O 1
ATOM 705 N N . ARG A 1 87 ? 2.881 2.254 5.708 1.00 93.06 87 ARG A N 1
ATOM 706 C CA . ARG A 1 87 ? 3.286 3.655 5.909 1.00 93.06 87 ARG A CA 1
ATOM 707 C C . ARG A 1 87 ? 2.373 4.642 5.177 1.00 93.06 87 ARG A C 1
ATOM 709 O O . ARG A 1 87 ? 2.004 5.652 5.763 1.00 93.06 87 ARG A O 1
ATOM 716 N N . ALA A 1 88 ? 1.997 4.349 3.932 1.00 93.25 88 ALA A N 1
ATOM 717 C CA . ALA A 1 88 ? 1.097 5.201 3.152 1.00 93.25 88 ALA A CA 1
ATOM 718 C C . ALA A 1 88 ? -0.315 5.280 3.761 1.00 93.25 88 ALA A C 1
ATOM 720 O O . ALA A 1 88 ? -0.941 6.335 3.739 1.00 93.25 88 ALA A O 1
ATOM 721 N N . ARG A 1 89 ? -0.809 4.187 4.351 1.00 92.62 89 ARG A N 1
ATOM 722 C CA . ARG A 1 89 ? -2.092 4.192 5.070 1.00 92.62 89 ARG A CA 1
ATOM 723 C C . ARG A 1 89 ? -2.016 4.968 6.372 1.00 92.62 89 ARG A C 1
ATOM 725 O O . ARG A 1 89 ? -2.897 5.772 6.647 1.00 92.62 89 ARG A O 1
ATOM 732 N N . SER A 1 90 ? -0.952 4.769 7.144 1.00 88.38 90 SER A N 1
ATOM 733 C CA . SER A 1 90 ? -0.745 5.471 8.413 1.00 88.38 90 SER A CA 1
ATOM 734 C C . SER A 1 90 ? -0.611 6.986 8.256 1.00 88.38 90 SER A C 1
ATOM 736 O O . SER A 1 90 ? -0.874 7.695 9.212 1.00 88.38 90 SER A O 1
ATOM 738 N N . SER A 1 91 ? -0.230 7.505 7.081 1.00 85.06 91 SER A N 1
ATOM 739 C CA . SER A 1 91 ? -0.242 8.958 6.844 1.00 85.06 91 SER A CA 1
ATOM 740 C C . SER A 1 91 ? -1.642 9.558 6.657 1.00 85.06 91 SER A C 1
ATOM 742 O O . SER A 1 91 ? -1.765 10.776 6.631 1.00 85.06 91 SER A O 1
ATOM 744 N N . ILE A 1 92 ? -2.673 8.726 6.482 1.00 84.75 92 ILE A N 1
ATOM 745 C CA . ILE A 1 92 ? -4.061 9.153 6.229 1.00 84.75 92 ILE A CA 1
ATOM 746 C C . ILE A 1 92 ? -4.966 8.769 7.388 1.00 84.75 92 ILE A C 1
ATOM 748 O O . ILE A 1 92 ? -5.813 9.558 7.796 1.00 84.75 92 ILE A O 1
ATOM 752 N N . LEU A 1 93 ? -4.792 7.555 7.912 1.00 78.19 93 LEU A N 1
ATOM 753 C CA . LEU A 1 93 ? -5.450 7.149 9.143 1.00 78.19 93 LEU A CA 1
ATOM 754 C C . LEU A 1 93 ? -4.971 8.072 10.258 1.00 78.19 93 LEU A C 1
ATOM 756 O O . LEU A 1 93 ? -3.767 8.243 10.448 1.00 78.19 93 LEU A O 1
ATOM 760 N N . SER A 1 94 ? -5.918 8.666 10.981 1.00 68.56 94 SER A N 1
ATOM 761 C CA . SER A 1 94 ? -5.612 9.437 12.178 1.00 68.56 94 SER A CA 1
ATOM 762 C C . SER A 1 94 ? -4.774 8.580 13.120 1.00 68.56 94 SER A C 1
ATOM 764 O O . SER A 1 94 ? -5.073 7.399 13.330 1.00 68.56 94 SER A O 1
ATOM 766 N N . MET A 1 95 ? -3.720 9.174 13.676 1.00 69.81 95 MET A N 1
ATOM 767 C CA . MET A 1 95 ? -2.945 8.537 14.734 1.00 69.81 95 MET A CA 1
ATOM 768 C C . MET A 1 95 ? -3.898 8.088 15.841 1.00 69.81 95 MET A C 1
ATOM 770 O O . MET A 1 95 ? -4.855 8.796 16.158 1.00 69.81 95 MET A O 1
ATOM 774 N N . LEU A 1 96 ? -3.653 6.894 16.389 1.00 78.19 96 LEU A N 1
ATOM 775 C CA . LEU A 1 96 ? -4.398 6.425 17.551 1.00 78.19 96 LEU A CA 1
ATOM 776 C C . LEU A 1 96 ? -4.316 7.507 18.636 1.00 78.19 96 LEU A C 1
ATOM 778 O O . LEU A 1 96 ? -3.203 7.957 18.922 1.00 78.19 96 LEU A O 1
ATOM 782 N N . PRO A 1 97 ? -5.456 7.941 19.197 1.00 84.00 97 PRO A N 1
ATOM 783 C CA . PRO A 1 97 ? -5.457 8.934 20.257 1.00 84.00 97 PRO A CA 1
ATOM 784 C C . PRO A 1 97 ? -4.617 8.417 21.426 1.00 84.00 97 PRO A C 1
ATOM 786 O O . PRO A 1 97 ? -4.684 7.238 21.781 1.00 84.00 97 PRO A O 1
ATOM 789 N N . THR A 1 98 ? -3.775 9.292 21.970 1.00 87.00 98 THR A N 1
ATOM 790 C CA . THR A 1 98 ? -2.787 8.911 22.993 1.00 87.00 98 THR A CA 1
ATOM 791 C C . THR A 1 98 ? -3.202 9.334 24.394 1.00 87.00 98 THR A C 1
ATOM 793 O O . THR A 1 98 ? -2.691 8.792 25.372 1.00 87.00 98 THR A O 1
ATOM 796 N N . SER A 1 99 ? -4.151 10.264 24.487 1.00 89.31 99 SER A N 1
ATOM 797 C CA . SER A 1 99 ? -4.755 10.747 25.723 1.00 89.31 99 SER A CA 1
ATOM 798 C C . SER A 1 99 ? -6.270 10.534 25.718 1.00 89.31 99 SER A C 1
ATOM 800 O O . SER A 1 99 ? -6.884 10.298 24.674 1.00 89.31 99 SER A O 1
ATOM 802 N N . ILE A 1 100 ? -6.881 10.626 26.898 1.00 87.00 100 ILE A N 1
ATOM 803 C CA . ILE A 1 100 ? -8.341 10.583 27.044 1.00 87.00 100 ILE A CA 1
ATOM 804 C C . ILE A 1 100 ? -8.968 11.801 26.346 1.00 87.00 100 ILE A C 1
ATOM 806 O O . ILE A 1 100 ? -9.994 11.678 25.681 1.00 87.00 100 ILE A O 1
ATOM 810 N N . GLU A 1 101 ? -8.317 12.960 26.415 1.00 87.75 101 GLU A N 1
ATOM 811 C CA . GLU A 1 101 ? -8.734 14.192 25.748 1.00 87.75 101 GLU A CA 1
ATOM 812 C C . GLU A 1 101 ? -8.761 14.032 24.220 1.00 87.75 101 GLU A C 1
ATOM 814 O O . GLU A 1 101 ? -9.762 14.378 23.589 1.00 87.75 101 GLU A O 1
ATOM 819 N N . ASP A 1 102 ? -7.720 13.425 23.633 1.00 87.50 102 ASP A N 1
ATOM 820 C CA . ASP A 1 102 ? -7.660 13.127 22.194 1.00 87.50 102 ASP A CA 1
ATOM 821 C C . ASP A 1 102 ? -8.822 12.214 21.777 1.00 87.50 102 ASP A C 1
ATOM 823 O O . ASP A 1 102 ? -9.418 12.401 20.713 1.00 87.50 102 ASP A O 1
ATOM 827 N N . VAL A 1 103 ? -9.157 11.221 22.616 1.00 86.50 103 VAL A N 1
ATOM 828 C CA . VAL A 1 103 ? -10.302 10.330 22.384 1.00 86.50 103 VAL A CA 1
ATOM 829 C C . VAL A 1 103 ? -11.594 11.143 22.364 1.00 86.50 103 VAL A C 1
ATOM 831 O O . VAL A 1 103 ? -12.371 11.013 21.420 1.00 86.50 103 VAL A O 1
ATOM 834 N N . HIS A 1 104 ? -11.826 12.005 23.356 1.00 85.31 104 HIS A N 1
ATOM 835 C CA . HIS A 1 104 ? -13.036 12.827 23.405 1.00 85.31 104 HIS A CA 1
ATOM 836 C C . HIS A 1 104 ? -13.147 13.784 22.212 1.00 85.31 104 HIS A C 1
ATOM 838 O O . HIS A 1 104 ? -14.232 13.916 21.643 1.00 85.31 104 HIS A O 1
ATOM 844 N N . GLU A 1 105 ? -12.055 14.426 21.789 1.00 84.94 105 GLU A N 1
ATOM 845 C CA . GLU A 1 105 ? -12.056 15.263 20.586 1.00 84.94 105 GLU A CA 1
ATOM 846 C C . GLU A 1 105 ? -12.356 14.470 19.312 1.00 84.94 105 GLU A C 1
ATOM 848 O O . GLU A 1 105 ? -13.116 14.934 18.456 1.00 84.94 105 GLU A O 1
ATOM 853 N N . LEU A 1 106 ? -11.758 13.286 19.168 1.00 85.19 106 LEU A N 1
ATOM 854 C CA . LEU A 1 106 ? -11.980 12.418 18.017 1.00 85.19 106 LEU A CA 1
ATOM 855 C C . LEU A 1 106 ? -13.437 11.946 17.966 1.00 85.19 106 LEU A C 1
ATOM 857 O O . LEU A 1 106 ? -14.074 12.046 16.918 1.00 85.19 106 LEU A O 1
ATOM 861 N N . LEU A 1 107 ? -13.988 11.495 19.097 1.00 83.94 107 LEU A N 1
ATOM 862 C CA . LEU A 1 107 ? -15.383 11.064 19.203 1.00 83.94 107 LEU A CA 1
ATOM 863 C C . LEU A 1 107 ? -16.357 12.206 18.893 1.00 83.94 107 LEU A C 1
ATOM 865 O O . LEU A 1 107 ? -17.318 11.985 18.168 1.00 83.94 107 LEU A O 1
ATOM 869 N N . LYS A 1 108 ? -16.079 13.440 19.339 1.00 82.31 108 LYS A N 1
ATOM 870 C CA . LYS A 1 108 ? -16.888 14.624 18.985 1.00 82.31 108 LYS A CA 1
ATOM 871 C C . LYS A 1 108 ? -16.870 14.941 17.484 1.00 82.31 108 LYS A C 1
ATOM 873 O O . LYS A 1 108 ? -17.866 15.421 16.955 1.00 82.31 108 LYS A O 1
ATOM 878 N N . LYS A 1 109 ? -15.746 14.705 16.797 1.00 82.31 109 LYS A N 1
ATOM 879 C CA . LYS A 1 109 ? -15.605 14.937 15.343 1.00 82.31 109 LYS A CA 1
ATOM 880 C C . LYS A 1 109 ? -16.233 13.825 14.498 1.00 82.31 109 LYS A C 1
ATOM 882 O O . LYS A 1 109 ? -16.508 14.048 13.321 1.00 82.31 109 LYS A O 1
ATOM 887 N N . THR A 1 110 ? -16.425 12.637 15.066 1.00 82.19 110 THR A N 1
ATOM 888 C CA . THR A 1 110 ? -16.876 11.455 14.327 1.00 82.19 110 THR A CA 1
ATOM 889 C C . THR A 1 110 ? -18.381 11.275 14.486 1.00 82.19 110 THR A C 1
ATOM 891 O O . THR A 1 110 ? -18.890 11.195 15.598 1.00 82.19 110 THR A O 1
ATOM 894 N N . THR A 1 111 ? -19.111 11.172 13.379 1.00 81.25 111 THR A N 1
ATOM 895 C CA . THR A 1 111 ? -20.545 10.858 13.396 1.00 81.25 111 THR A CA 1
ATOM 896 C C . THR A 1 111 ? -20.724 9.344 13.468 1.00 81.25 111 THR A C 1
ATOM 898 O O . THR A 1 111 ? -20.405 8.637 12.513 1.00 81.25 111 THR A O 1
ATOM 901 N N . ILE A 1 112 ? -21.180 8.836 14.616 1.00 83.19 112 ILE A N 1
ATOM 902 C CA . ILE A 1 112 ? -21.340 7.398 14.867 1.00 83.19 112 ILE A CA 1
ATOM 903 C C . ILE A 1 112 ? -22.821 7.101 15.082 1.00 83.19 112 ILE A C 1
ATOM 905 O O . ILE A 1 112 ? -23.412 7.550 16.064 1.00 83.19 112 ILE A O 1
ATOM 909 N N . TYR A 1 113 ? -23.399 6.326 14.170 1.00 87.94 113 TYR A N 1
ATOM 910 C CA . TYR A 1 113 ? -24.805 5.940 14.201 1.00 87.94 113 TYR A CA 1
ATOM 911 C C . TYR A 1 113 ? -24.964 4.440 14.443 1.00 87.94 113 TYR A C 1
ATOM 913 O O . TYR A 1 113 ? -24.098 3.641 14.075 1.00 87.94 113 TYR A O 1
ATOM 921 N N . THR A 1 114 ? -26.072 4.058 15.073 1.00 85.75 114 THR A N 1
ATOM 922 C CA . THR A 1 114 ? -26.488 2.659 15.201 1.00 85.75 114 THR A CA 1
ATOM 923 C C . THR A 1 114 ? -27.095 2.152 13.892 1.00 85.75 114 THR A C 1
ATOM 925 O O . THR A 1 114 ? -27.393 2.925 12.985 1.00 85.75 114 THR A O 1
ATOM 928 N N . ASN A 1 115 ? -27.356 0.845 13.806 1.00 89.62 115 ASN A N 1
ATOM 929 C CA . ASN A 1 115 ? -28.102 0.258 12.682 1.00 89.62 115 ASN A CA 1
ATOM 930 C C . ASN A 1 115 ? -29.552 0.780 12.568 1.00 89.62 115 ASN A C 1
ATOM 932 O O . ASN A 1 115 ? -30.215 0.479 11.580 1.00 89.62 115 ASN A O 1
ATOM 936 N N . ASN A 1 116 ? -30.035 1.520 13.572 1.00 90.81 116 ASN A N 1
ATOM 937 C CA . ASN A 1 116 ? -31.346 2.167 13.593 1.00 90.81 116 ASN A CA 1
ATOM 938 C C . ASN A 1 116 ? -31.250 3.684 13.320 1.00 90.81 116 ASN A C 1
ATOM 940 O O . ASN A 1 116 ? -32.199 4.404 13.609 1.00 90.81 116 ASN A O 1
ATOM 944 N N . ASP A 1 117 ? -30.107 4.178 12.824 1.00 87.19 117 ASP A N 1
ATOM 945 C CA . ASP A 1 117 ? -29.827 5.602 12.563 1.00 87.19 117 ASP A CA 1
ATOM 946 C C . ASP A 1 117 ? -29.871 6.518 13.806 1.00 87.19 117 ASP A C 1
ATOM 948 O O . ASP A 1 1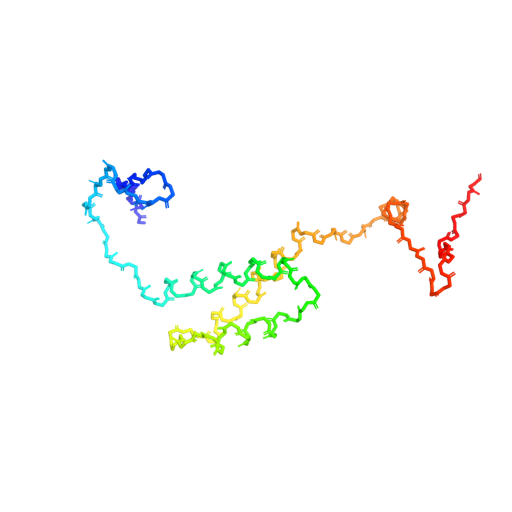17 ? -29.965 7.742 13.707 1.00 87.19 117 ASP A O 1
ATOM 952 N N . GLU A 1 118 ? -29.748 5.949 15.005 1.00 88.00 118 GLU A N 1
ATOM 953 C CA . GLU A 1 118 ? -29.680 6.710 16.256 1.00 88.00 118 GLU A CA 1
ATOM 954 C C . GLU A 1 118 ? -28.232 7.094 16.576 1.00 88.00 118 GLU A C 1
ATOM 956 O O . GLU A 1 118 ? -27.300 6.362 16.238 1.00 88.00 118 GLU A O 1
ATOM 961 N N . ASN A 1 119 ? -28.018 8.223 17.257 1.00 85.56 119 ASN A N 1
ATOM 962 C CA . ASN A 1 119 ? -26.675 8.593 17.704 1.00 85.56 119 ASN A CA 1
ATOM 963 C C . ASN A 1 119 ? -26.170 7.572 18.737 1.00 85.56 119 ASN A C 1
ATOM 965 O O . ASN A 1 119 ? -26.788 7.383 19.783 1.00 85.56 119 ASN A O 1
ATOM 969 N N . PHE A 1 120 ? -25.045 6.920 18.444 1.00 83.69 120 PHE A N 1
ATOM 970 C CA . PHE A 1 120 ? -24.478 5.886 19.311 1.00 83.69 120 PHE A CA 1
ATOM 971 C C . PHE A 1 120 ? -23.753 6.469 20.529 1.00 83.69 120 PHE A C 1
ATOM 973 O O . PHE A 1 120 ? -23.636 5.812 21.564 1.00 83.69 120 PHE A O 1
ATOM 980 N N . LEU A 1 121 ? -23.228 7.691 20.414 1.00 82.06 121 LEU A N 1
ATOM 981 C CA . LEU A 1 121 ? -22.427 8.296 21.470 1.00 82.06 121 LEU A CA 1
ATOM 982 C C . LEU A 1 121 ? -23.317 8.968 22.517 1.00 82.06 121 LEU A C 1
ATOM 984 O O . LEU A 1 121 ? -23.984 9.962 22.236 1.00 82.06 121 LEU A O 1
ATOM 988 N N . ILE A 1 122 ? -23.247 8.466 23.749 1.00 76.12 122 ILE A N 1
ATOM 989 C CA . ILE A 1 122 ? -23.771 9.143 24.937 1.00 76.12 122 ILE A CA 1
ATOM 990 C C . ILE A 1 122 ? -22.630 9.991 25.502 1.00 76.12 122 ILE A C 1
ATOM 992 O O . ILE A 1 122 ? -21.656 9.463 26.040 1.00 76.12 122 ILE A O 1
ATOM 996 N N . ILE A 1 123 ? -22.717 11.307 25.325 1.00 70.25 123 ILE A N 1
ATOM 997 C CA . ILE A 1 123 ? -21.752 12.254 25.887 1.00 70.25 123 ILE A CA 1
ATOM 998 C C . ILE A 1 123 ? -22.225 12.582 27.305 1.00 70.25 123 ILE A C 1
ATOM 1000 O O . ILE A 1 123 ? -23.332 13.082 27.480 1.00 70.25 123 ILE A O 1
ATOM 1004 N N . ASN A 1 124 ? -21.402 12.288 28.314 1.00 65.12 124 ASN A N 1
ATOM 1005 C CA . ASN A 1 124 ? -21.624 12.821 29.656 1.00 65.12 124 ASN A CA 1
ATOM 1006 C C . ASN A 1 124 ? -21.260 14.309 29.631 1.00 65.12 124 ASN A C 1
ATOM 1008 O O . ASN A 1 124 ? -20.073 14.642 29.609 1.00 65.12 124 ASN A O 1
ATOM 1012 N N . ASP A 1 125 ? -22.265 15.181 29.598 1.00 60.41 125 ASP A N 1
ATOM 1013 C CA . ASP A 1 125 ? -22.066 16.598 29.898 1.00 60.41 125 ASP A CA 1
ATOM 1014 C C . ASP A 1 125 ? -21.855 16.759 31.420 1.00 60.41 125 ASP A C 1
ATOM 1016 O O . ASP A 1 125 ? -22.633 16.190 32.192 1.00 60.41 125 ASP A O 1
ATOM 1020 N N . PRO A 1 126 ? -20.786 17.451 31.862 1.00 54.62 126 PRO A N 1
ATOM 1021 C CA . PRO A 1 126 ? -20.536 17.746 33.272 1.00 54.62 126 PRO A CA 1
ATOM 1022 C C . PRO A 1 126 ? -21.484 18.805 33.851 1.00 54.62 126 PRO A C 1
ATOM 1024 O O . PRO A 1 126 ? -21.914 19.711 33.099 1.00 54.62 126 PRO A O 1
#